Protein AF-A0ABD0RD90-F1 (afdb_monomer)

Organism: Cirrhinus mrigala (NCBI:txid683832)

Radius of gyration: 16.39 Å; Cα contacts (8 Å, |Δi|>4): 173; chains: 1; bounding box: 36×42×42 Å

InterPro domains:
  IPR002018 Carboxylesterase, type B [PF00135] (2-121)
  IPR029058 Alpha/Beta hydrolase fold [G3DSA:3.40.50.1820] (1-126)
  IPR029058 Alpha/Beta hydrolase fold [SSF53474] (2-124)

Secondary structure (DSSP, 8-state):
----EEE-PPPS-GGGGTT-GGGTTS--TTTTHHHHS-TTTTTT----HHHHHHHHHHHHHHHHHHHHS-TT--TT--HHHHHH-PPP-PPP-TTTT-EEEEESTT-EEEE-SSHHHHHHHHHTT---

pLDDT: mean 93.43, std 5.64, range [61.09, 98.38]

Nearest PDB structures (foldseek):
  7p1p-assembly1_B  TM=8.144E-01  e=6.012E-06  Homo sapiens
  5tym-assembly1_A  TM=6.925E-01  e=2.420E-03  Lucilia cuprina
  7b75-assembly1_B  TM=7.689E-01  e=1.539E-02  Homo sapiens
  7n4y-assembly1_B  TM=8.047E-01  e=2.406E-02  Bos indicus x Bos taurus
  4fnm-assembly1_A  TM=7.348E-01  e=2.257E-02  Lucilia cuprina

Sequence (128 aa):
SVWMYVFDHVMSDPRVWSGLTFCYHHACHGAELPFVFDSAAVANLSMTTAERLLSNRM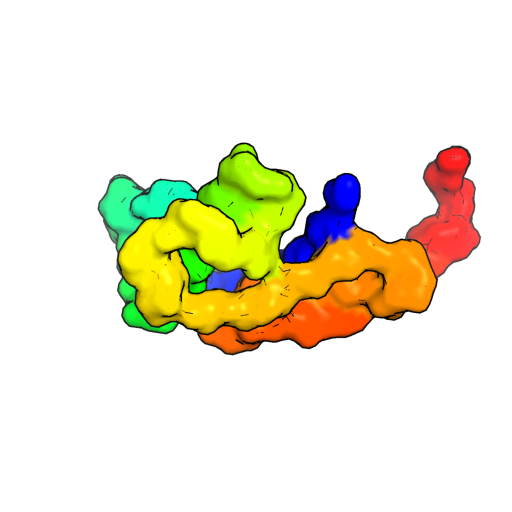LCYWGAFAHTGDPGSHADTSAFCRQQRPPSWPRYTPNGGWLIMNLTLHSHAQAGSRDDICDFWDALGIYP

Solvent-accessible surface area (backbone atoms only — not comparable to full-atom values): 7615 Å² total; per-residue (Å²): 139,53,71,44,70,47,75,68,42,56,64,91,44,52,69,82,50,74,78,49,66,88,40,56,83,37,53,44,94,71,56,57,49,46,36,64,67,63,39,32,68,82,69,77,46,69,71,54,74,58,54,48,50,42,18,53,35,46,42,39,30,53,50,26,25,74,76,70,71,36,47,56,51,72,74,92,58,49,77,72,50,64,70,58,66,65,68,75,54,54,71,46,42,94,88,59,58,50,31,24,31,38,44,35,86,77,49,44,68,42,66,54,76,63,57,72,60,50,52,54,54,58,72,66,60,82,70,135

Foldseek 3Di:
DDFAADEWEQFPFQCVVVPPVVSNNTCDPCNCVCLQPVCCVVVVHDHDPLSVLLSLLNVQLVVCCVVPVGSQDPPPRDPSNVVSPDDGGDGDDPPPQCWYFYRYSPIDIDGDDPVVVVVVVVVVVPDD

Structure (mmCIF, N/CA/C/O backbone):
data_AF-A0ABD0RD90-F1
#
_entry.id   AF-A0ABD0RD90-F1
#
loop_
_atom_site.group_PDB
_atom_site.id
_atom_site.type_symbol
_atom_site.label_atom_id
_atom_site.label_alt_id
_atom_site.label_comp_id
_atom_site.l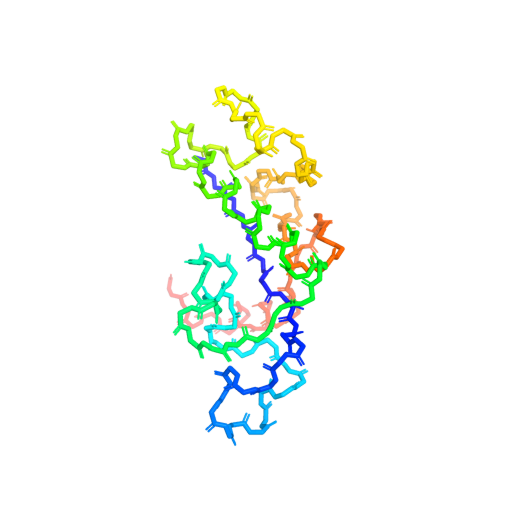abel_asym_id
_atom_site.label_entity_id
_atom_site.label_seq_id
_atom_site.pdbx_PDB_ins_code
_atom_site.Cartn_x
_atom_site.Cartn_y
_atom_site.Cartn_z
_atom_site.occupancy
_atom_site.B_iso_or_equiv
_atom_site.auth_seq_id
_atom_site.auth_comp_id
_atom_site.auth_asym_id
_atom_site.auth_atom_id
_atom_site.pdbx_PDB_model_num
ATOM 1 N N . SER A 1 1 ? 8.668 5.391 -15.176 1.00 89.44 1 SER A N 1
ATOM 2 C CA . SER A 1 1 ? 9.289 4.555 -14.128 1.00 89.44 1 SER A CA 1
ATOM 3 C C . SER A 1 1 ? 8.211 3.712 -13.470 1.00 89.44 1 SER A C 1
ATOM 5 O O . SER A 1 1 ? 7.054 4.091 -13.581 1.00 89.44 1 SER A O 1
ATOM 7 N N . VAL A 1 2 ? 8.563 2.577 -1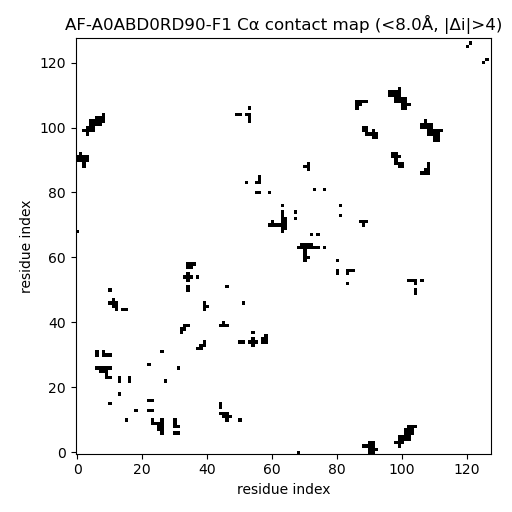2.860 1.00 94.38 2 VAL A N 1
ATOM 8 C CA . VAL A 1 2 ? 7.608 1.640 -12.239 1.00 94.38 2 VAL A CA 1
ATOM 9 C C . VAL A 1 2 ? 8.060 1.352 -10.807 1.00 94.38 2 VAL A C 1
ATOM 11 O O . VAL A 1 2 ? 9.261 1.355 -10.529 1.00 94.38 2 VAL A O 1
ATOM 14 N N . TRP A 1 3 ? 7.099 1.117 -9.918 1.00 95.88 3 TRP A N 1
ATOM 15 C CA . TRP A 1 3 ? 7.294 0.740 -8.520 1.00 95.88 3 TRP A CA 1
ATOM 16 C C . TRP A 1 3 ? 6.268 -0.330 -8.167 1.00 95.88 3 TRP A C 1
ATOM 18 O O . TRP A 1 3 ? 5.135 -0.271 -8.641 1.00 95.88 3 TRP A O 1
ATOM 28 N N . MET A 1 4 ? 6.665 -1.301 -7.350 1.00 95.62 4 MET A N 1
ATOM 29 C CA . MET A 1 4 ? 5.804 -2.411 -6.943 1.00 95.62 4 MET A CA 1
ATOM 30 C C . MET A 1 4 ? 5.625 -2.405 -5.427 1.00 95.62 4 MET A C 1
ATOM 32 O O . MET A 1 4 ? 6.559 -2.057 -4.697 1.00 95.62 4 MET A O 1
ATOM 36 N N . TYR A 1 5 ? 4.445 -2.812 -4.957 1.00 96.56 5 TYR A N 1
ATOM 37 C CA . TYR A 1 5 ? 4.201 -3.121 -3.551 1.00 96.56 5 TYR A CA 1
ATOM 38 C C . TYR A 1 5 ? 3.322 -4.357 -3.389 1.00 96.56 5 TYR A C 1
ATOM 40 O O . TYR A 1 5 ? 2.574 -4.724 -4.293 1.00 96.56 5 TYR A O 1
ATOM 48 N N . VAL A 1 6 ? 3.402 -4.957 -2.206 1.00 96.31 6 VAL A N 1
ATOM 49 C CA . VAL A 1 6 ? 2.417 -5.901 -1.681 1.00 96.31 6 VAL A CA 1
ATOM 50 C C . VAL A 1 6 ? 1.927 -5.361 -0.344 1.00 96.31 6 VAL A C 1
ATOM 52 O O . VAL A 1 6 ? 2.716 -4.844 0.444 1.00 96.31 6 VAL A O 1
ATOM 55 N N . PHE A 1 7 ? 0.621 -5.425 -0.108 1.00 97.81 7 PHE 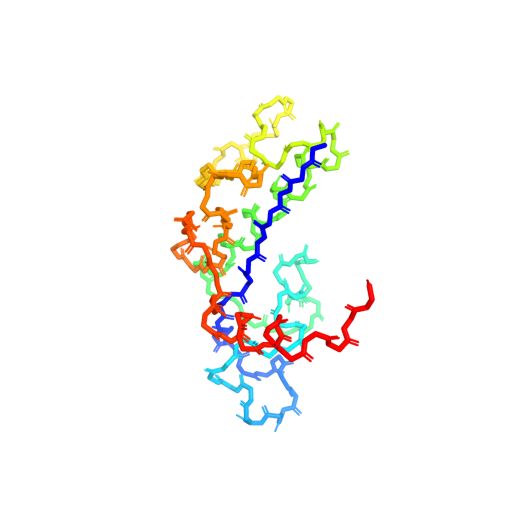A N 1
ATOM 56 C CA . PHE A 1 7 ? 0.048 -5.155 1.204 1.00 97.81 7 PHE A CA 1
ATOM 57 C C . PHE A 1 7 ? -0.190 -6.488 1.906 1.00 97.81 7 PHE A C 1
ATOM 59 O O . PHE A 1 7 ? -0.953 -7.312 1.409 1.00 97.81 7 PHE A O 1
ATOM 66 N N . ASP A 1 8 ? 0.480 -6.695 3.036 1.00 96.56 8 ASP A N 1
ATOM 67 C CA . ASP A 1 8 ? 0.499 -7.978 3.753 1.00 96.56 8 ASP A CA 1
ATOM 68 C C . ASP A 1 8 ? 0.197 -7.795 5.249 1.00 96.56 8 ASP A C 1
ATOM 70 O O . ASP A 1 8 ? 0.654 -8.538 6.114 1.00 96.56 8 ASP A O 1
ATOM 74 N N . HIS A 1 9 ? -0.554 -6.743 5.587 1.00 98.00 9 HIS A N 1
ATOM 75 C CA . HIS A 1 9 ? -0.962 -6.478 6.963 1.00 98.00 9 HIS A CA 1
ATOM 76 C C . HIS A 1 9 ? -2.382 -6.976 7.233 1.00 98.00 9 HIS A C 1
ATOM 78 O O . HIS A 1 9 ? -3.322 -6.651 6.508 1.00 98.00 9 HIS A O 1
ATOM 84 N N . VAL A 1 10 ? -2.556 -7.712 8.330 1.00 98.06 10 VAL A N 1
ATOM 85 C CA . VAL A 1 10 ? -3.875 -8.095 8.844 1.00 98.06 10 VAL A CA 1
ATOM 86 C C . VAL A 1 10 ? -4.331 -7.040 9.843 1.00 98.06 10 VAL A C 1
ATOM 88 O O . VAL A 1 10 ? -3.707 -6.865 10.890 1.00 98.06 10 VAL A O 1
ATOM 91 N N . MET A 1 11 ? -5.423 -6.342 9.528 1.00 96.56 11 MET A N 1
ATOM 92 C CA . MET A 1 11 ? -5.984 -5.324 10.416 1.00 96.56 11 MET A CA 1
ATOM 93 C C . MET A 1 11 ? -6.389 -5.924 11.771 1.00 96.56 11 MET A C 1
ATOM 95 O O . MET A 1 11 ? -6.998 -6.990 11.837 1.00 96.56 11 MET A O 1
ATOM 99 N N . SER A 1 12 ? -6.077 -5.211 12.852 1.00 97.50 12 SER A N 1
ATOM 100 C CA . SER A 1 12 ? -6.341 -5.632 14.230 1.00 97.50 12 SER A CA 1
ATOM 101 C C . SER A 1 12 ? -7.832 -5.695 14.573 1.00 97.50 12 SER A C 1
ATOM 103 O O . SER A 1 12 ? -8.229 -6.473 15.440 1.00 97.50 12 SER A O 1
ATOM 105 N N . ASP A 1 13 ? -8.660 -4.897 13.894 1.00 97.56 13 ASP A N 1
ATOM 106 C CA . ASP A 1 13 ? -10.112 -4.901 14.033 1.00 97.56 13 ASP A CA 1
ATOM 107 C C . ASP A 1 13 ? -10.771 -5.790 12.960 1.00 97.56 13 ASP A C 1
ATOM 109 O O . ASP A 1 13 ? -10.930 -5.360 11.812 1.00 97.56 13 ASP A O 1
ATOM 113 N N . PRO A 1 14 ? -11.219 -7.014 13.302 1.00 96.81 14 PRO A N 1
ATOM 114 C CA . PRO A 1 14 ? -11.790 -7.947 12.331 1.00 96.81 14 PRO A CA 1
ATOM 115 C C . PRO A 1 14 ? -13.148 -7.486 11.787 1.00 96.81 14 PRO A C 1
ATOM 117 O O . PRO A 1 14 ? -13.634 -8.034 10.795 1.00 96.81 14 PRO A O 1
ATOM 120 N N . ARG A 1 15 ? -13.772 -6.464 12.398 1.00 96.56 15 ARG A N 1
ATOM 121 C CA . ARG A 1 15 ? -15.051 -5.908 11.933 1.00 96.56 15 ARG A CA 1
ATOM 122 C C . ARG A 1 15 ? -14.945 -5.300 10.536 1.00 96.56 15 ARG A C 1
ATOM 124 O O . ARG A 1 15 ? -15.969 -5.218 9.861 1.00 96.56 15 ARG A O 1
ATOM 131 N N . VAL A 1 16 ? -13.733 -4.972 10.067 1.00 96.44 16 VAL A N 1
ATOM 132 C CA . VAL A 1 16 ? -13.479 -4.540 8.680 1.00 96.44 16 VAL A CA 1
ATOM 133 C C . VAL A 1 16 ? -14.044 -5.525 7.649 1.00 96.44 16 VAL A C 1
ATOM 135 O O . VAL A 1 16 ? -14.492 -5.122 6.580 1.00 96.44 16 VAL A O 1
ATOM 138 N N . TRP A 1 17 ? -14.113 -6.812 7.998 1.00 96.44 17 TRP A N 1
ATOM 139 C CA . TRP A 1 17 ? -14.564 -7.881 7.112 1.00 96.44 17 TRP A CA 1
ATOM 140 C C . TRP A 1 17 ? -16.046 -8.233 7.239 1.00 96.44 17 TRP A C 1
ATOM 142 O O . TRP A 1 17 ? -16.496 -9.177 6.597 1.00 96.44 17 TRP A O 1
ATOM 152 N N . SER A 1 18 ? -16.819 -7.510 8.059 1.00 94.62 18 SER A N 1
ATOM 153 C CA . SER A 1 18 ? -18.280 -7.679 8.169 1.00 94.62 18 SER A CA 1
ATOM 154 C C . SER A 1 18 ? -18.742 -9.139 8.344 1.00 94.62 18 SER A C 1
ATOM 156 O O . SER A 1 1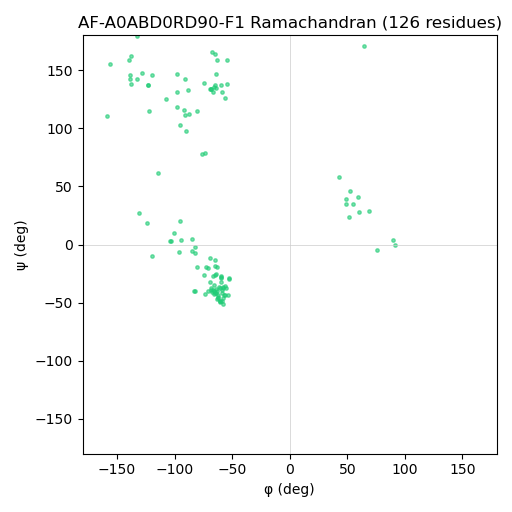8 ? -19.740 -9.560 7.764 1.00 94.62 18 SER A O 1
ATOM 158 N N . GLY A 1 19 ? -18.012 -9.935 9.135 1.00 95.62 19 GLY A N 1
ATOM 159 C CA . GLY A 1 19 ? -18.353 -11.339 9.392 1.00 95.62 19 GLY A CA 1
ATOM 160 C C . GLY A 1 19 ? -17.727 -12.365 8.440 1.00 95.62 19 GLY A C 1
ATOM 161 O O . GLY A 1 19 ? -17.934 -13.560 8.643 1.00 95.62 19 GLY A O 1
ATOM 162 N N . LEU A 1 20 ? -16.936 -11.952 7.441 1.00 97.00 20 LEU A N 1
ATOM 163 C CA . LEU A 1 20 ? -16.151 -12.864 6.598 1.00 97.00 20 LEU A CA 1
ATOM 164 C C . LEU A 1 20 ? -14.952 -13.411 7.388 1.00 97.00 20 LEU A C 1
ATOM 166 O O . LEU A 1 20 ? -13.819 -12.947 7.265 1.00 97.00 20 LEU A O 1
ATOM 170 N N . THR A 1 21 ? -15.219 -14.404 8.235 1.00 97.31 21 THR A N 1
ATOM 171 C CA . THR A 1 21 ? -14.265 -14.945 9.218 1.00 97.31 21 THR A CA 1
ATOM 172 C C . THR A 1 21 ? -12.986 -15.504 8.601 1.00 97.31 21 THR A C 1
ATOM 174 O O . THR A 1 21 ? -11.933 -15.433 9.230 1.00 97.31 21 THR A O 1
ATOM 177 N N . PHE A 1 22 ? -13.033 -15.992 7.357 1.00 96.31 22 PHE A N 1
ATOM 178 C CA . PHE A 1 22 ? -11.841 -16.457 6.642 1.00 96.31 22 PHE A CA 1
ATOM 179 C C . PHE A 1 22 ? -10.828 -15.336 6.356 1.00 96.31 22 PHE A C 1
ATOM 181 O O . PHE A 1 22 ? -9.691 -15.637 6.023 1.00 96.31 22 PHE A O 1
ATOM 188 N N . CYS A 1 23 ? -11.201 -14.060 6.504 1.00 97.81 23 CYS A N 1
ATOM 189 C CA . CYS A 1 23 ? -10.296 -12.920 6.346 1.00 97.81 23 CYS A CA 1
ATOM 190 C C . CYS A 1 23 ? -9.711 -12.402 7.666 1.00 97.81 23 CYS A C 1
ATOM 192 O O . CYS A 1 23 ? -8.839 -11.540 7.651 1.00 97.81 23 CYS A O 1
ATOM 194 N N . TYR A 1 24 ? -10.139 -12.913 8.824 1.00 97.06 24 TYR A N 1
ATOM 195 C CA . TYR A 1 24 ? -9.724 -12.358 10.123 1.00 97.06 24 TYR A CA 1
ATOM 196 C C . TYR A 1 24 ? -8.225 -12.509 10.407 1.00 97.06 24 TYR A C 1
ATOM 198 O O . TYR A 1 24 ? -7.680 -11.803 11.252 1.00 97.06 24 TYR A O 1
ATOM 206 N N . HIS A 1 25 ? -7.559 -13.417 9.696 1.00 97.06 25 HIS A N 1
ATOM 207 C CA . HIS A 1 25 ? -6.129 -13.688 9.823 1.00 97.06 25 HIS A CA 1
ATOM 208 C C . HIS A 1 25 ? -5.385 -13.552 8.488 1.00 97.06 25 HIS A C 1
ATOM 210 O O . HIS A 1 25 ? -4.286 -14.078 8.342 1.00 97.06 25 HIS A O 1
ATOM 216 N N . HIS A 1 26 ? -5.982 -12.864 7.507 1.00 97.00 26 HIS A N 1
ATOM 217 C CA . HIS A 1 26 ? -5.439 -12.747 6.156 1.00 97.00 26 HIS A CA 1
ATOM 218 C C . HIS A 1 26 ? -5.602 -11.329 5.602 1.00 97.00 26 HIS A C 1
ATOM 220 O O . HIS A 1 26 ? -6.610 -10.662 5.836 1.00 97.00 26 HIS A O 1
ATOM 226 N N . ALA A 1 27 ? -4.632 -10.886 4.802 1.00 96.62 27 ALA A N 1
ATOM 227 C CA . ALA A 1 27 ? -4.772 -9.702 3.963 1.00 96.62 27 ALA A CA 1
ATOM 228 C C . ALA A 1 27 ? -5.644 -10.047 2.740 1.00 96.62 27 ALA A C 1
ATOM 230 O O . ALA A 1 27 ? -5.151 -10.340 1.652 1.00 96.62 27 ALA A O 1
ATOM 231 N N . CYS A 1 28 ? -6.960 -10.099 2.944 1.00 97.69 28 CYS A N 1
ATOM 232 C CA . CYS A 1 28 ? -7.918 -10.320 1.863 1.00 97.69 28 CYS A CA 1
ATOM 233 C C . CYS A 1 28 ? -7.961 -9.134 0.884 1.00 97.69 28 CYS A C 1
ATOM 235 O O . CYS A 1 28 ? -7.485 -8.037 1.172 1.00 97.69 28 CYS A O 1
ATOM 237 N N . HIS A 1 29 ? -8.564 -9.341 -0.288 1.00 97.38 29 HIS A N 1
ATOM 238 C CA . HIS A 1 29 ? -8.733 -8.273 -1.271 1.00 97.38 29 HIS A CA 1
ATOM 239 C C . HIS A 1 29 ? -9.490 -7.075 -0.667 1.00 97.38 29 HIS A C 1
ATOM 241 O O . HIS A 1 29 ? -10.579 -7.246 -0.118 1.00 97.38 29 HIS A O 1
ATOM 247 N N . GLY A 1 30 ? -8.901 -5.878 -0.760 1.00 96.06 30 GLY A N 1
ATOM 248 C CA . GLY A 1 30 ? -9.427 -4.645 -0.167 1.00 96.06 30 GLY A CA 1
ATOM 249 C C . GLY A 1 30 ? -8.963 -4.364 1.269 1.00 96.06 30 GLY A C 1
ATOM 250 O O . GLY A 1 30 ? -9.414 -3.383 1.863 1.00 96.06 30 GLY A O 1
ATOM 251 N N . ALA A 1 31 ? -8.073 -5.187 1.841 1.00 97.25 31 ALA A N 1
ATOM 252 C CA . ALA A 1 31 ? -7.559 -5.017 3.206 1.00 97.25 31 ALA A CA 1
ATOM 253 C C . ALA A 1 31 ? -6.832 -3.681 3.417 1.00 97.25 31 ALA A C 1
ATOM 255 O O . ALA A 1 31 ? -6.783 -3.160 4.530 1.00 97.25 31 ALA A O 1
ATOM 256 N N . GLU A 1 32 ? -6.265 -3.124 2.353 1.00 97.81 32 GLU A N 1
ATOM 257 C CA . GLU A 1 32 ? -5.488 -1.895 2.378 1.00 97.81 32 GLU A CA 1
ATOM 258 C C . GLU A 1 32 ? -6.358 -0.632 2.387 1.00 97.81 32 GLU A C 1
ATOM 260 O O . GLU A 1 32 ? -5.878 0.438 2.764 1.00 97.81 32 GLU A O 1
ATOM 265 N N . LEU A 1 33 ? -7.633 -0.725 1.987 1.00 96.75 33 LEU A N 1
ATOM 266 C CA . LEU A 1 33 ? -8.496 0.444 1.776 1.00 96.75 33 LEU A CA 1
ATOM 267 C C . LEU A 1 33 ? -8.619 1.341 3.024 1.00 96.75 33 LEU A C 1
ATOM 269 O O . LEU A 1 33 ? -8.472 2.558 2.877 1.00 96.75 33 LEU A O 1
ATOM 273 N N . PRO A 1 34 ? -8.804 0.812 4.254 1.00 96.81 34 PRO A N 1
ATOM 274 C CA . PRO A 1 34 ? -8.831 1.649 5.454 1.00 96.81 34 PRO A CA 1
ATOM 275 C C . PRO A 1 34 ? -7.540 2.432 5.689 1.00 96.81 34 PRO A C 1
ATOM 277 O O . PRO A 1 34 ? -7.583 3.510 6.277 1.00 96.81 34 PRO A O 1
ATOM 280 N N . PHE A 1 35 ? -6.404 1.905 5.226 1.00 97.69 35 PHE A N 1
ATOM 281 C CA . PHE A 1 35 ? -5.090 2.515 5.391 1.00 97.69 35 PHE A CA 1
ATOM 282 C C . PHE A 1 35 ? -4.811 3.574 4.324 1.00 97.69 35 PHE A C 1
ATOM 284 O O . PHE A 1 35 ? -4.248 4.617 4.647 1.00 97.69 35 PHE A O 1
ATOM 291 N N . VAL A 1 36 ? -5.212 3.326 3.073 1.00 95.88 36 VAL A N 1
ATOM 292 C CA . VAL A 1 36 ? -5.017 4.265 1.954 1.00 95.88 36 VAL A CA 1
ATOM 293 C C . VAL A 1 36 ? -5.917 5.494 2.087 1.00 95.88 36 VAL A C 1
ATOM 295 O O . VAL A 1 36 ? -5.481 6.603 1.794 1.00 95.88 36 VAL A O 1
ATOM 298 N N . PHE A 1 37 ? -7.164 5.311 2.526 1.00 93.44 37 PHE A N 1
ATOM 299 C CA . PHE A 1 37 ? -8.183 6.368 2.519 1.00 93.44 37 PHE A CA 1
ATOM 300 C C . PHE A 1 37 ? -8.466 6.989 3.896 1.00 93.44 37 PHE A C 1
ATOM 302 O O . PHE A 1 37 ? -9.370 7.815 3.996 1.00 93.44 37 PHE A O 1
ATOM 309 N N . ASP A 1 38 ? -7.749 6.577 4.952 1.00 89.81 38 ASP A N 1
ATOM 310 C CA . ASP A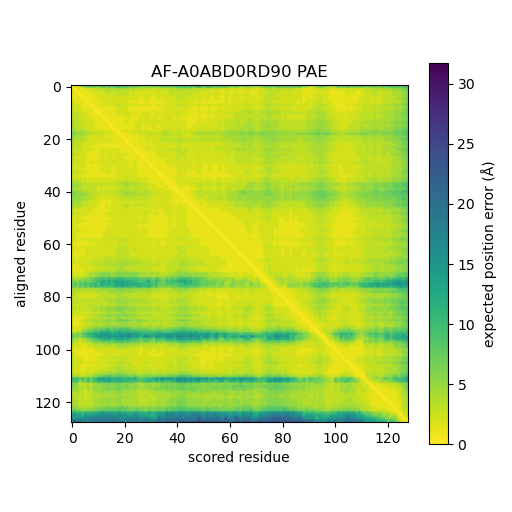 1 38 ? -8.040 6.930 6.360 1.00 89.81 38 ASP A CA 1
ATOM 311 C C . ASP A 1 38 ? -9.525 6.708 6.730 1.00 89.81 38 ASP A C 1
ATOM 313 O O . ASP A 1 38 ? -10.143 7.444 7.501 1.00 89.81 38 ASP A O 1
ATOM 317 N N . SER A 1 39 ? -10.145 5.676 6.147 1.00 93.50 39 SER A N 1
ATOM 318 C CA . SER A 1 39 ? -11.593 5.459 6.249 1.00 93.50 39 SER A CA 1
ATOM 319 C C . SER A 1 39 ? -12.011 4.708 7.515 1.00 93.50 39 SER A C 1
ATOM 321 O O . SER A 1 39 ? -13.206 4.608 7.796 1.00 93.50 39 SER A O 1
ATOM 323 N N . ALA A 1 40 ? -11.057 4.227 8.323 1.00 94.44 40 ALA A N 1
ATOM 324 C CA . ALA A 1 40 ? -11.346 3.489 9.553 1.00 94.44 40 ALA A CA 1
ATOM 325 C C . ALA A 1 40 ? -12.242 4.281 10.519 1.00 94.44 40 ALA A C 1
ATOM 327 O O . ALA A 1 40 ? -13.213 3.735 11.036 1.00 94.44 40 ALA A O 1
ATOM 328 N N . ALA A 1 41 ? -11.978 5.579 10.707 1.00 91.38 41 ALA A N 1
ATOM 329 C CA . ALA A 1 41 ? -12.790 6.422 11.585 1.00 91.38 41 ALA A CA 1
ATOM 330 C C . ALA A 1 41 ? -14.230 6.582 11.068 1.00 91.38 41 ALA A C 1
ATOM 332 O O . ALA A 1 41 ? -15.180 6.477 11.842 1.00 91.38 41 ALA A O 1
ATOM 333 N N . VAL A 1 42 ? -14.397 6.779 9.756 1.00 92.94 42 VAL A N 1
ATOM 334 C CA . VAL A 1 42 ? -15.714 6.908 9.106 1.00 92.94 42 VAL A CA 1
ATOM 335 C C . VAL A 1 42 ? -16.502 5.598 9.195 1.00 92.94 42 VAL A C 1
ATOM 337 O O . VAL A 1 42 ? -17.716 5.615 9.381 1.00 92.94 42 VAL A O 1
ATOM 340 N N . ALA A 1 43 ? -15.810 4.462 9.118 1.00 93.56 43 ALA A N 1
ATOM 341 C CA . ALA A 1 43 ? -16.389 3.129 9.234 1.00 93.56 43 ALA A CA 1
ATOM 342 C C . ALA A 1 43 ? -16.551 2.639 10.690 1.00 93.56 43 ALA A C 1
ATOM 344 O O . ALA A 1 43 ? -16.942 1.493 10.903 1.00 93.56 43 ALA A O 1
ATOM 345 N N . ASN A 1 44 ? -16.263 3.477 11.697 1.00 95.81 44 ASN A N 1
ATOM 346 C CA . ASN A 1 44 ? -16.293 3.109 13.120 1.00 95.81 44 ASN A CA 1
ATOM 347 C C . ASN A 1 44 ? -15.408 1.883 13.469 1.00 95.81 44 ASN A C 1
ATOM 349 O O . ASN A 1 44 ? -15.733 1.064 14.339 1.00 95.81 44 ASN A O 1
ATOM 353 N N . LEU A 1 45 ? -14.276 1.764 12.774 1.00 96.50 45 LEU A N 1
ATOM 354 C CA . LEU A 1 45 ? -13.245 0.751 12.983 1.00 96.50 45 LEU A CA 1
ATOM 355 C C . LEU A 1 45 ? -12.105 1.321 13.831 1.00 96.50 45 LEU A C 1
ATOM 357 O O . LEU A 1 45 ? -11.753 2.499 13.730 1.00 96.50 45 LEU A O 1
ATOM 361 N N . SER A 1 46 ? -11.496 0.475 14.657 1.00 96.56 46 SER A N 1
ATOM 362 C CA . SER A 1 46 ? -10.323 0.854 15.443 1.00 96.56 46 SER A CA 1
ATOM 363 C C . SER A 1 46 ? -9.027 0.551 14.697 1.00 96.56 46 SER A C 1
ATOM 365 O O . SER A 1 46 ? -8.898 -0.490 14.063 1.00 96.56 46 SER A O 1
ATOM 367 N N . MET A 1 47 ? -8.041 1.437 14.840 1.00 97.31 47 MET A N 1
ATOM 368 C CA . MET A 1 47 ? -6.657 1.197 14.433 1.00 97.31 47 MET A CA 1
ATOM 369 C C . MET A 1 47 ? -5.738 1.377 15.634 1.00 97.31 47 MET A C 1
ATOM 371 O O . MET A 1 47 ? -5.867 2.344 16.389 1.00 97.31 47 MET A O 1
ATOM 375 N N . THR A 1 48 ? -4.775 0.475 15.776 1.00 98.19 48 THR A N 1
ATOM 376 C CA . THR A 1 48 ? -3.653 0.643 16.703 1.00 98.19 48 THR A CA 1
ATOM 377 C C . THR A 1 48 ? -2.773 1.824 16.280 1.00 98.19 48 THR A C 1
ATOM 379 O O . THR A 1 48 ? -2.798 2.280 15.133 1.00 98.19 48 THR A O 1
ATOM 382 N N . THR A 1 49 ? -1.922 2.308 17.187 1.00 97.69 49 THR A N 1
ATOM 383 C CA . THR A 1 49 ? -0.940 3.358 16.863 1.00 97.69 49 THR A CA 1
ATOM 384 C C . THR A 1 49 ? -0.006 2.940 15.722 1.00 97.69 49 THR A C 1
ATOM 386 O O . THR A 1 49 ? 0.327 3.761 14.870 1.00 97.69 49 THR A O 1
ATOM 389 N N . ALA A 1 50 ? 0.392 1.664 15.672 1.00 98.12 50 ALA A N 1
ATOM 390 C CA . ALA A 1 50 ? 1.246 1.133 14.611 1.00 98.12 50 ALA A CA 1
ATOM 391 C C . ALA A 1 50 ? 0.522 1.093 13.253 1.00 98.12 50 ALA A C 1
ATOM 393 O O . ALA A 1 50 ? 1.107 1.453 12.235 1.00 98.12 50 ALA A O 1
ATOM 394 N N . GLU A 1 51 ? -0.761 0.733 13.236 1.00 98.38 51 GLU A N 1
ATOM 395 C CA . GLU A 1 51 ? -1.586 0.758 12.022 1.00 98.38 51 GLU A CA 1
ATOM 396 C C . GLU A 1 51 ? -1.824 2.173 11.513 1.00 98.38 51 GLU A C 1
ATOM 398 O O . GLU A 1 51 ? -1.739 2.420 10.312 1.00 98.38 51 GLU A O 1
ATOM 403 N N . ARG A 1 52 ? -2.039 3.127 12.423 1.00 97.50 52 ARG A N 1
ATOM 404 C CA . ARG A 1 52 ? -2.139 4.541 12.060 1.00 97.50 52 ARG A CA 1
ATOM 405 C C . ARG A 1 52 ? -0.826 5.063 11.478 1.00 97.50 52 ARG A C 1
ATOM 407 O O . ARG A 1 52 ? -0.850 5.809 10.507 1.00 97.50 52 ARG A O 1
ATOM 414 N N . LEU A 1 53 ? 0.322 4.638 12.012 1.00 97.69 53 LEU A N 1
ATOM 415 C CA . LEU A 1 53 ? 1.625 4.957 11.420 1.00 97.69 53 LEU A CA 1
ATOM 416 C C . LEU A 1 53 ? 1.782 4.341 10.019 1.00 97.69 53 LEU A C 1
ATOM 418 O O . LEU A 1 53 ? 2.286 5.016 9.123 1.00 97.69 53 LEU A O 1
ATOM 422 N N . LEU A 1 54 ? 1.343 3.095 9.810 1.00 98.06 54 LEU A N 1
ATOM 423 C CA . LEU A 1 54 ? 1.331 2.466 8.485 1.00 98.06 54 LEU A CA 1
ATOM 424 C C . LEU A 1 54 ? 0.451 3.256 7.501 1.00 98.06 54 LEU A C 1
ATOM 426 O O . LEU A 1 54 ? 0.931 3.628 6.433 1.00 98.06 54 LEU A O 1
ATOM 430 N N . SER A 1 55 ? -0.782 3.593 7.886 1.00 97.81 55 SER A N 1
ATOM 431 C CA . SER A 1 55 ? -1.698 4.412 7.079 1.00 97.81 55 SER A CA 1
ATOM 432 C C . SER A 1 55 ? -1.100 5.783 6.735 1.00 97.81 55 SER A C 1
ATOM 434 O O . SER A 1 55 ? -1.057 6.161 5.566 1.00 97.81 55 SER A O 1
ATOM 436 N N . ASN A 1 56 ? -0.510 6.482 7.710 1.00 97.12 56 ASN A N 1
ATOM 437 C CA . ASN A 1 56 ? 0.183 7.752 7.475 1.00 97.12 56 ASN A CA 1
ATOM 438 C C . ASN A 1 56 ? 1.336 7.616 6.467 1.00 97.12 56 ASN A C 1
ATOM 440 O O . ASN A 1 56 ? 1.524 8.482 5.613 1.00 97.12 56 ASN A O 1
ATOM 444 N N . ARG A 1 57 ? 2.130 6.541 6.557 1.00 97.00 57 ARG A N 1
ATOM 445 C CA . ARG A 1 57 ? 3.227 6.275 5.612 1.00 97.00 57 ARG A CA 1
ATOM 446 C C . ARG A 1 57 ? 2.703 5.992 4.210 1.00 97.00 57 ARG A C 1
ATOM 448 O O . ARG A 1 57 ? 3.256 6.533 3.257 1.00 97.00 57 ARG A O 1
ATOM 455 N N . MET A 1 58 ? 1.632 5.209 4.088 1.00 97.50 58 MET A N 1
ATOM 456 C CA . MET A 1 58 ? 0.968 4.957 2.807 1.00 97.50 58 MET A CA 1
ATOM 457 C C . MET A 1 58 ? 0.454 6.263 2.193 1.00 97.50 58 MET A C 1
ATOM 459 O O . MET A 1 58 ? 0.809 6.579 1.064 1.00 97.50 58 MET A O 1
ATOM 463 N N . LEU A 1 59 ? -0.250 7.105 2.950 1.00 95.56 59 LEU A N 1
ATOM 464 C CA . LEU A 1 59 ? -0.672 8.428 2.471 1.00 95.56 59 LEU A CA 1
ATOM 465 C C . LEU A 1 59 ? 0.503 9.259 1.930 1.00 95.56 59 LEU A C 1
ATOM 467 O O . LEU A 1 59 ? 0.403 9.863 0.862 1.00 95.56 59 LEU A O 1
ATOM 471 N N . CYS A 1 60 ? 1.641 9.254 2.627 1.00 95.69 60 CYS A N 1
ATOM 472 C CA . CYS A 1 60 ? 2.832 9.978 2.190 1.00 95.69 60 CYS A CA 1
ATOM 473 C C . CYS A 1 60 ? 3.464 9.402 0.919 1.00 95.69 60 CYS A C 1
ATOM 475 O O . CYS A 1 60 ? 3.849 10.176 0.045 1.00 95.69 60 CYS A O 1
ATOM 477 N N . TYR A 1 61 ? 3.537 8.076 0.780 1.00 96.69 61 TYR A N 1
ATOM 478 C CA . TYR A 1 61 ? 4.029 7.440 -0.442 1.00 96.69 61 TYR A CA 1
ATOM 479 C C . TYR A 1 61 ? 3.140 7.746 -1.653 1.00 96.69 61 TYR A C 1
ATOM 481 O O . TYR A 1 61 ? 3.647 8.130 -2.707 1.00 96.69 61 TYR A O 1
ATOM 489 N N . TRP A 1 62 ? 1.818 7.624 -1.506 1.00 96.06 62 TRP A N 1
ATOM 490 C CA . TRP A 1 62 ? 0.873 7.913 -2.588 1.00 96.06 62 TRP A CA 1
ATOM 491 C C . TRP A 1 62 ? 0.893 9.398 -2.962 1.00 96.06 62 TRP A C 1
ATOM 493 O O . TRP A 1 62 ? 0.879 9.727 -4.146 1.00 96.06 62 TRP A O 1
ATOM 503 N N . GLY A 1 63 ? 0.994 10.295 -1.976 1.00 94.25 63 GLY A N 1
ATOM 504 C CA . GLY A 1 63 ? 1.149 11.730 -2.216 1.00 94.25 63 GLY A CA 1
ATOM 505 C C . GLY A 1 63 ? 2.444 12.072 -2.960 1.00 94.25 63 GLY A C 1
ATOM 506 O O . GLY A 1 63 ? 2.412 12.821 -3.937 1.00 94.25 63 GLY A O 1
ATOM 507 N N . ALA A 1 64 ? 3.575 11.489 -2.549 1.00 95.50 64 ALA A N 1
ATOM 508 C CA . ALA A 1 64 ? 4.863 11.677 -3.218 1.00 95.50 64 ALA A CA 1
ATOM 509 C C . ALA A 1 64 ? 4.834 11.169 -4.667 1.00 95.50 64 ALA A C 1
ATOM 511 O O . ALA A 1 64 ? 5.280 11.873 -5.580 1.00 95.50 64 ALA A O 1
ATOM 512 N N . PHE A 1 65 ? 4.236 9.995 -4.893 1.00 96.06 65 PHE A N 1
ATOM 513 C CA . PHE A 1 65 ? 4.048 9.441 -6.229 1.00 96.06 65 PHE A CA 1
ATOM 514 C C . PHE A 1 65 ? 3.151 10.326 -7.101 1.00 96.06 65 PHE A C 1
ATOM 516 O O . PHE A 1 65 ? 3.516 10.631 -8.231 1.00 96.06 65 PHE A O 1
ATOM 523 N N . ALA A 1 66 ? 2.018 10.800 -6.581 1.00 94.88 66 ALA A N 1
ATOM 524 C CA . ALA A 1 66 ? 1.120 11.679 -7.328 1.00 94.88 66 ALA A CA 1
ATOM 525 C C . ALA A 1 66 ? 1.788 13.008 -7.726 1.00 94.88 66 ALA A C 1
ATOM 527 O O . ALA A 1 66 ? 1.533 13.518 -8.814 1.00 94.88 66 ALA A O 1
ATOM 528 N N . HIS A 1 67 ? 2.649 13.561 -6.866 1.00 94.62 67 HIS A N 1
ATOM 529 C CA . HIS A 1 67 ? 3.300 14.850 -7.109 1.00 94.62 67 HIS A CA 1
ATOM 530 C C . HIS A 1 67 ? 4.533 14.752 -8.016 1.00 94.62 67 HIS A C 1
ATOM 532 O O . HIS A 1 67 ? 4.769 15.622 -8.850 1.00 94.62 67 HIS A O 1
ATOM 538 N N . THR A 1 68 ? 5.347 13.710 -7.840 1.00 94.75 68 THR A N 1
ATOM 539 C CA . THR A 1 68 ? 6.689 13.630 -8.451 1.00 94.75 68 THR A CA 1
ATOM 540 C C . THR A 1 68 ? 6.870 12.439 -9.382 1.00 94.75 68 THR A C 1
ATOM 542 O O . THR A 1 68 ? 7.880 12.329 -10.075 1.00 94.75 68 THR A O 1
ATOM 545 N N . GLY A 1 69 ? 5.910 11.521 -9.378 1.00 95.12 69 GLY A N 1
ATOM 546 C CA . GLY A 1 69 ? 6.046 10.218 -9.994 1.00 95.12 69 GLY A CA 1
ATOM 547 C C . GLY A 1 69 ? 6.909 9.246 -9.197 1.00 95.12 69 GLY A C 1
ATOM 548 O O . GLY A 1 69 ? 6.963 8.114 -9.627 1.00 95.12 69 GLY A O 1
ATOM 549 N N . ASP A 1 70 ? 7.555 9.611 -8.080 1.00 95.56 70 ASP A N 1
ATOM 550 C CA . ASP A 1 70 ? 8.409 8.722 -7.271 1.00 95.56 70 ASP A CA 1
ATOM 551 C C . ASP A 1 70 ? 7.901 8.642 -5.813 1.00 95.56 70 ASP A C 1
ATOM 553 O O . ASP A 1 70 ? 7.939 9.650 -5.102 1.00 95.56 70 ASP A O 1
ATOM 557 N N . PRO A 1 71 ? 7.434 7.470 -5.327 1.00 95.88 71 PRO A N 1
ATOM 558 C CA . PRO A 1 71 ? 6.941 7.330 -3.959 1.00 95.88 71 PRO A CA 1
ATOM 559 C C . PRO A 1 71 ? 8.045 7.542 -2.914 1.00 95.88 71 PRO A C 1
ATOM 561 O O . PRO A 1 71 ? 7.752 7.944 -1.793 1.00 95.88 71 PRO A O 1
ATOM 564 N N . GLY A 1 72 ? 9.314 7.296 -3.255 1.00 91.75 72 GLY A N 1
ATOM 565 C CA . GLY A 1 72 ? 10.455 7.518 -2.368 1.00 91.75 72 GLY A CA 1
ATOM 566 C C . GLY A 1 72 ? 10.950 8.966 -2.344 1.00 91.75 72 GLY A C 1
ATOM 567 O O . GLY A 1 72 ? 11.898 9.265 -1.618 1.00 91.75 72 GLY A O 1
ATOM 568 N N . SER A 1 73 ? 10.345 9.860 -3.132 1.00 91.44 73 SER A N 1
ATOM 569 C CA . SER A 1 73 ? 10.788 11.246 -3.232 1.00 91.44 73 SER A CA 1
ATOM 570 C C . SER A 1 73 ? 10.621 11.998 -1.914 1.00 91.44 73 SER A C 1
ATOM 572 O O . SER A 1 73 ? 9.591 11.928 -1.244 1.00 91.44 73 SER A O 1
ATOM 574 N N . HIS A 1 74 ? 11.643 12.781 -1.575 1.00 85.94 74 HIS A N 1
ATOM 575 C CA . HIS A 1 74 ? 11.611 13.737 -0.469 1.00 85.94 74 HIS A CA 1
ATOM 576 C C . HIS A 1 74 ? 11.434 15.189 -0.941 1.00 85.94 74 HIS A C 1
ATOM 578 O O . HIS A 1 74 ? 11.451 16.112 -0.122 1.00 85.94 74 HIS A O 1
ATOM 584 N N . ALA A 1 75 ? 11.273 15.406 -2.252 1.00 85.44 75 ALA A N 1
ATOM 585 C CA . ALA A 1 75 ? 11.000 16.726 -2.804 1.00 85.44 75 ALA A CA 1
ATOM 586 C C . ALA A 1 75 ? 9.619 17.206 -2.337 1.00 85.44 75 ALA A C 1
ATOM 588 O O . ALA A 1 75 ? 8.669 16.424 -2.306 1.00 85.44 75 ALA A O 1
ATOM 589 N N . ASP A 1 76 ? 9.529 18.469 -1.916 1.00 84.19 76 ASP A N 1
ATOM 590 C CA . ASP A 1 76 ? 8.283 19.134 -1.502 1.00 84.19 76 ASP A CA 1
ATOM 591 C C . ASP A 1 76 ? 7.450 18.372 -0.452 1.00 84.19 76 ASP A C 1
ATOM 593 O O . ASP A 1 76 ? 6.247 18.577 -0.291 1.00 84.19 76 ASP A O 1
ATOM 597 N N . THR A 1 77 ? 8.097 17.493 0.320 1.00 87.88 77 THR A N 1
ATOM 598 C CA . THR A 1 77 ? 7.418 16.676 1.326 1.00 87.88 77 THR A CA 1
ATOM 599 C C . THR A 1 77 ? 6.937 17.552 2.480 1.00 87.88 77 THR A C 1
ATOM 601 O O . THR A 1 77 ? 7.698 18.353 3.024 1.00 87.88 77 THR A O 1
ATOM 604 N N . SER A 1 78 ? 5.689 17.377 2.914 1.00 93.12 78 SER A N 1
ATOM 605 C CA . SER A 1 78 ? 5.130 18.118 4.050 1.00 93.12 78 SER A CA 1
ATOM 606 C C . SER A 1 78 ? 5.865 17.816 5.367 1.00 93.12 78 SER A C 1
ATOM 608 O O . SER A 1 78 ? 6.497 16.768 5.535 1.00 93.12 78 SER A O 1
ATOM 610 N N . ALA A 1 79 ? 5.760 18.716 6.354 1.00 95.19 79 ALA A N 1
ATOM 611 C CA . ALA A 1 79 ? 6.322 18.475 7.688 1.00 95.19 79 ALA A CA 1
ATOM 612 C C . ALA A 1 79 ? 5.758 17.197 8.333 1.00 95.19 79 ALA A C 1
ATOM 614 O O . ALA A 1 79 ? 6.506 16.452 8.964 1.00 95.19 79 ALA A O 1
ATOM 615 N N . PHE A 1 80 ? 4.472 16.920 8.101 1.00 95.38 80 PHE A N 1
ATOM 616 C CA . PHE A 1 80 ? 3.811 15.687 8.515 1.00 95.38 80 PHE A CA 1
ATOM 617 C C . PHE A 1 80 ? 4.496 14.451 7.921 1.00 95.38 80 PHE A C 1
ATOM 619 O O . PHE A 1 80 ? 4.879 13.549 8.665 1.00 95.38 80 PHE A O 1
ATOM 626 N N . CYS A 1 81 ? 4.726 14.425 6.606 1.00 95.25 81 CYS A N 1
ATOM 627 C CA . CYS A 1 81 ? 5.314 13.262 5.946 1.00 95.25 81 CYS A CA 1
ATOM 628 C C . CYS A 1 81 ? 6.787 13.037 6.301 1.00 95.25 81 CYS A C 1
ATOM 630 O O . CYS A 1 81 ? 7.212 11.892 6.463 1.00 95.25 81 CYS A O 1
ATOM 632 N N . ARG A 1 82 ? 7.554 14.108 6.548 1.00 94.06 82 ARG A N 1
ATOM 633 C CA . ARG A 1 82 ? 8.936 13.992 7.048 1.00 94.06 82 ARG A CA 1
ATOM 634 C C . ARG A 1 82 ? 9.025 13.275 8.401 1.00 94.06 82 ARG A C 1
ATOM 636 O O . ARG A 1 82 ? 10.004 12.578 8.659 1.00 94.06 82 ARG A O 1
ATOM 643 N N . GLN A 1 83 ? 8.019 13.422 9.263 1.00 95.88 83 GLN A N 1
ATOM 644 C CA . GLN A 1 83 ? 8.001 12.781 10.583 1.00 95.88 83 GLN A CA 1
ATOM 645 C C . GLN A 1 83 ? 7.711 11.278 10.517 1.00 95.88 83 GLN A C 1
ATOM 647 O O . GLN A 1 83 ? 8.167 10.543 11.391 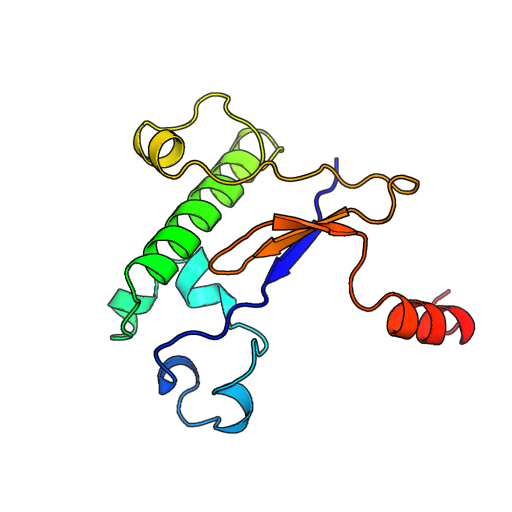1.00 95.88 83 GLN A O 1
ATOM 652 N N . GLN A 1 84 ? 7.015 10.805 9.477 1.00 94.81 84 GLN A N 1
ATOM 653 C CA . GLN A 1 84 ? 6.630 9.392 9.370 1.00 94.81 84 GLN A CA 1
ATOM 654 C C . GLN A 1 84 ? 7.825 8.470 9.092 1.00 94.81 84 GLN A C 1
ATOM 656 O O . GLN A 1 84 ? 7.742 7.265 9.350 1.00 94.81 84 GLN A O 1
ATOM 661 N N . ARG A 1 85 ? 8.934 9.033 8.580 1.00 92.69 85 ARG A N 1
ATOM 662 C CA . ARG A 1 85 ? 10.185 8.327 8.245 1.00 92.69 85 ARG A CA 1
ATOM 663 C C . ARG A 1 85 ? 9.910 6.986 7.545 1.00 92.69 85 ARG A C 1
ATOM 665 O O . ARG A 1 85 ? 10.242 5.935 8.101 1.00 92.69 85 ARG A O 1
ATOM 672 N N . PRO A 1 86 ? 9.205 7.003 6.399 1.00 93.62 86 PRO A N 1
ATOM 673 C CA . PRO A 1 86 ? 8.934 5.779 5.665 1.00 93.62 86 PRO A CA 1
ATOM 674 C C . PRO A 1 86 ? 10.252 5.157 5.153 1.00 93.62 86 PRO A C 1
ATOM 676 O O . PRO A 1 86 ? 11.182 5.901 4.831 1.00 93.62 86 PRO A O 1
ATOM 679 N N . PRO A 1 87 ? 10.358 3.818 5.072 1.00 94.06 87 PRO A N 1
ATOM 680 C CA . PRO A 1 87 ? 11.471 3.147 4.399 1.00 94.06 87 PRO A CA 1
ATOM 681 C C . PRO A 1 87 ? 11.654 3.619 2.946 1.00 94.06 87 PRO A C 1
ATOM 683 O O . PRO A 1 87 ? 10.724 4.125 2.318 1.00 94.06 87 PRO A O 1
ATOM 686 N N . SER A 1 88 ? 12.841 3.426 2.372 1.00 92.12 88 SER A N 1
ATOM 687 C CA . SER A 1 88 ? 13.049 3.727 0.950 1.00 92.12 88 SER A CA 1
ATOM 688 C C . SER A 1 88 ? 12.231 2.772 0.077 1.00 92.12 88 SER A C 1
ATOM 690 O O . SER A 1 88 ? 12.272 1.559 0.288 1.00 92.12 88 SER A O 1
ATOM 692 N N . TRP A 1 89 ? 11.495 3.314 -0.896 1.00 95.06 89 TRP A N 1
ATOM 693 C CA . TRP A 1 89 ? 10.738 2.520 -1.859 1.00 95.06 89 TRP A CA 1
ATOM 694 C C . TRP A 1 89 ? 11.610 2.230 -3.086 1.00 95.06 89 TRP A C 1
ATOM 696 O O . TRP A 1 89 ? 11.922 3.153 -3.843 1.00 95.06 89 TRP A O 1
ATOM 706 N N . PRO A 1 90 ? 12.019 0.969 -3.315 1.00 92.56 90 PRO A N 1
ATOM 707 C CA . PRO A 1 90 ? 12.896 0.642 -4.427 1.00 92.56 90 PRO A CA 1
ATOM 708 C C . PRO A 1 90 ? 12.167 0.828 -5.760 1.00 92.56 90 PRO A C 1
ATOM 710 O O . PRO A 1 90 ? 11.035 0.376 -5.948 1.00 92.56 90 PRO A O 1
ATOM 713 N N . ARG A 1 91 ? 12.830 1.479 -6.715 1.00 93.50 91 ARG A N 1
ATOM 714 C CA . ARG A 1 91 ? 12.346 1.547 -8.094 1.00 93.50 91 ARG A CA 1
ATOM 715 C C . ARG A 1 91 ? 12.439 0.163 -8.734 1.00 93.50 91 ARG A C 1
ATOM 717 O O . ARG A 1 91 ? 13.489 -0.476 -8.672 1.00 93.50 91 ARG A O 1
ATOM 724 N N . TYR A 1 92 ? 11.375 -0.258 -9.410 1.00 91.94 92 TYR A N 1
ATOM 725 C CA . TYR A 1 92 ? 11.382 -1.504 -10.166 1.00 91.94 92 TYR A CA 1
ATOM 726 C C . TYR A 1 92 ? 12.391 -1.432 -11.316 1.00 91.94 92 TYR A C 1
ATOM 728 O O . TYR A 1 92 ? 12.440 -0.451 -12.071 1.00 91.94 92 TYR A O 1
ATOM 736 N N . THR A 1 93 ? 13.169 -2.502 -11.471 1.00 89.06 93 THR A N 1
ATOM 737 C CA . THR A 1 93 ? 14.022 -2.728 -12.637 1.00 89.06 93 THR A CA 1
ATOM 738 C C . THR A 1 93 ? 13.922 -4.199 -13.062 1.00 89.06 93 THR A C 1
ATOM 740 O O . THR A 1 93 ? 13.955 -5.064 -12.185 1.00 89.06 93 THR A O 1
ATOM 743 N N . PRO A 1 94 ? 13.835 -4.506 -14.373 1.00 81.62 94 PRO A N 1
ATOM 744 C CA . PRO A 1 94 ? 13.667 -5.885 -14.851 1.00 81.62 94 PRO A CA 1
ATOM 745 C C . PRO A 1 94 ? 14.755 -6.854 -14.369 1.00 81.62 94 PRO A C 1
ATOM 747 O O . PRO A 1 94 ? 14.471 -7.998 -14.045 1.00 81.62 94 PRO A O 1
ATOM 750 N N . ASN A 1 95 ? 15.997 -6.373 -14.252 1.00 82.25 95 ASN A N 1
ATOM 751 C CA . ASN A 1 95 ? 17.151 -7.179 -13.833 1.00 82.25 95 ASN A CA 1
ATOM 752 C C . ASN A 1 95 ? 17.528 -6.968 -12.355 1.00 82.25 95 ASN A C 1
ATOM 754 O O . ASN A 1 95 ? 18.599 -7.388 -11.926 1.00 82.25 95 ASN A O 1
ATOM 758 N N . GLY A 1 96 ? 16.690 -6.275 -11.578 1.00 78.25 96 GLY A N 1
ATOM 759 C CA . GLY A 1 96 ? 16.981 -5.907 -10.189 1.00 78.25 96 GLY A CA 1
ATOM 760 C C . GLY A 1 96 ? 16.425 -6.866 -9.146 1.00 78.25 96 GLY A C 1
ATOM 761 O O . GLY A 1 96 ? 16.231 -6.443 -8.013 1.00 78.25 96 GLY A O 1
ATOM 762 N N . GLY A 1 97 ? 16.101 -8.109 -9.516 1.00 81.31 97 GLY A N 1
ATOM 763 C CA . GLY A 1 97 ? 15.531 -9.092 -8.589 1.00 81.31 97 GLY A CA 1
ATOM 764 C C . GLY A 1 97 ? 14.103 -8.770 -8.138 1.00 81.31 97 GLY A C 1
ATOM 765 O O . GLY A 1 97 ? 13.735 -9.113 -7.020 1.00 81.31 97 GLY A O 1
ATOM 766 N N . TRP A 1 98 ? 13.318 -8.082 -8.979 1.00 85.75 98 TRP A N 1
ATOM 767 C CA . TRP A 1 98 ? 11.893 -7.813 -8.731 1.00 85.75 98 TRP A CA 1
ATOM 768 C C . TRP A 1 98 ? 11.619 -7.173 -7.363 1.00 85.75 98 TRP A C 1
ATOM 770 O O . TRP A 1 98 ? 10.735 -7.601 -6.624 1.00 85.75 98 TRP A O 1
ATOM 780 N N . LEU A 1 99 ? 12.407 -6.152 -7.004 1.00 91.56 99 LEU A N 1
ATOM 781 C CA . LEU A 1 99 ? 12.244 -5.473 -5.721 1.00 91.56 99 LEU A CA 1
ATOM 782 C C . LEU A 1 99 ? 10.840 -4.878 -5.567 1.00 91.56 99 LEU A C 1
ATOM 784 O O . LEU A 1 99 ? 10.351 -4.138 -6.424 1.00 91.56 99 LEU A O 1
ATOM 788 N N . ILE A 1 100 ? 10.241 -5.169 -4.420 1.00 93.81 100 ILE A N 1
ATOM 789 C CA . ILE A 1 100 ? 8.882 -4.805 -4.044 1.00 93.81 100 ILE A CA 1
ATOM 790 C C . ILE A 1 100 ? 8.886 -4.212 -2.633 1.00 93.81 100 ILE A C 1
ATOM 792 O O . ILE A 1 100 ? 9.641 -4.643 -1.760 1.00 93.81 100 ILE A O 1
ATOM 796 N N . MET A 1 101 ? 8.054 -3.197 -2.401 1.00 96.75 101 MET A N 1
ATOM 797 C CA . MET A 1 101 ? 7.780 -2.700 -1.053 1.00 96.75 101 MET A CA 1
ATOM 798 C C . MET A 1 101 ? 6.742 -3.600 -0.376 1.00 96.75 101 MET A C 1
ATOM 800 O O . MET A 1 101 ? 5.594 -3.649 -0.813 1.00 96.75 101 MET A O 1
ATOM 804 N N . ASN A 1 102 ? 7.117 -4.294 0.695 1.00 97.25 102 ASN A N 1
ATOM 805 C CA . ASN A 1 102 ? 6.170 -5.026 1.528 1.00 97.25 102 ASN A CA 1
ATOM 806 C C . ASN A 1 102 ? 5.603 -4.091 2.607 1.00 97.25 102 ASN A C 1
ATOM 808 O O . ASN A 1 102 ? 6.328 -3.632 3.493 1.00 97.25 102 ASN A O 1
ATOM 812 N N . LEU A 1 103 ? 4.311 -3.780 2.511 1.00 97.81 103 LEU A N 1
ATOM 813 C CA . LEU A 1 103 ? 3.593 -2.901 3.426 1.00 97.81 103 LEU A CA 1
ATOM 814 C C . LEU A 1 103 ? 2.997 -3.713 4.580 1.00 97.81 103 LEU A C 1
ATOM 816 O O . LEU A 1 103 ? 1.911 -4.283 4.486 1.00 97.81 103 LEU A O 1
ATOM 820 N N . THR A 1 104 ? 3.727 -3.699 5.693 1.00 97.19 104 THR A N 1
ATOM 821 C CA . THR A 1 104 ? 3.317 -4.217 7.007 1.00 97.19 104 THR A CA 1
ATOM 822 C C . THR A 1 104 ? 3.627 -3.188 8.096 1.00 97.19 104 THR A C 1
ATOM 824 O O . THR A 1 104 ? 4.220 -2.140 7.814 1.00 97.19 104 THR A O 1
ATOM 827 N N . LEU A 1 105 ? 3.310 -3.475 9.366 1.00 97.56 105 LEU A N 1
ATOM 828 C CA . LEU A 1 105 ? 3.740 -2.625 10.494 1.00 97.56 105 LEU A CA 1
ATOM 829 C C . LEU A 1 105 ? 5.261 -2.370 10.506 1.00 97.56 105 LEU A C 1
ATOM 831 O O . LEU A 1 105 ? 5.714 -1.305 10.931 1.00 97.56 105 LEU A O 1
ATOM 835 N N . HIS A 1 106 ? 6.039 -3.317 9.975 1.00 96.31 106 HIS A N 1
ATOM 836 C CA . HIS A 1 106 ? 7.477 -3.209 9.747 1.00 96.31 106 HIS A CA 1
ATOM 837 C C . HIS A 1 106 ? 7.767 -3.233 8.244 1.00 96.31 106 HIS A C 1
ATOM 839 O O . HIS A 1 106 ? 8.419 -4.146 7.735 1.00 96.31 106 HIS A O 1
ATOM 845 N N . SER A 1 107 ? 7.238 -2.235 7.531 1.00 97.38 107 SER A N 1
ATOM 846 C CA . SER A 1 107 ? 7.392 -2.149 6.078 1.00 97.38 107 SER A CA 1
ATOM 847 C C . SER A 1 107 ? 8.866 -2.200 5.669 1.00 97.38 107 SER A C 1
ATOM 849 O O . SER A 1 107 ? 9.715 -1.572 6.308 1.00 97.38 107 SER A O 1
ATOM 851 N N . HIS A 1 108 ? 9.168 -2.942 4.610 1.00 95.75 108 HIS A N 1
ATOM 852 C CA . HIS A 1 108 ? 10.530 -3.127 4.118 1.00 95.75 108 HIS A CA 1
ATOM 853 C C . HIS A 1 108 ? 10.533 -3.490 2.634 1.00 95.75 108 HIS A C 1
ATOM 855 O O . HIS A 1 108 ? 9.569 -4.037 2.103 1.00 95.75 108 HIS A O 1
ATOM 861 N N . ALA A 1 109 ? 11.642 -3.190 1.963 1.00 94.50 109 ALA A N 1
ATOM 862 C CA . ALA A 1 109 ? 11.895 -3.707 0.630 1.00 94.50 109 ALA A CA 1
ATOM 863 C C . ALA A 1 109 ? 12.282 -5.188 0.712 1.00 94.50 109 ALA A C 1
ATOM 865 O O . ALA A 1 109 ? 13.074 -5.574 1.573 1.00 94.50 109 ALA A O 1
ATOM 866 N N . GLN A 1 110 ? 11.773 -5.992 -0.212 1.00 92.19 110 GLN A N 1
ATOM 867 C CA . GLN A 1 110 ? 12.172 -7.385 -0.399 1.00 92.19 110 GLN A CA 1
ATOM 868 C C . GLN A 1 110 ? 12.309 -7.690 -1.894 1.00 92.19 110 GLN A C 1
ATOM 870 O O . GLN A 1 110 ? 11.814 -6.933 -2.731 1.00 92.19 110 GLN A O 1
ATOM 875 N N . ALA A 1 111 ? 12.997 -8.779 -2.226 1.00 90.00 111 ALA A N 1
ATOM 876 C CA . ALA A 1 111 ? 13.045 -9.307 -3.584 1.00 90.00 111 ALA A CA 1
ATOM 877 C C . ALA A 1 111 ? 11.877 -10.272 -3.797 1.00 90.00 111 ALA A C 1
ATOM 879 O O . ALA A 1 111 ? 11.654 -11.135 -2.946 1.00 90.00 111 ALA A O 1
ATOM 880 N N . GLY A 1 112 ? 11.170 -10.116 -4.916 1.00 80.81 112 GLY A N 1
ATOM 881 C CA . GLY A 1 112 ? 10.130 -11.047 -5.339 1.00 80.81 112 GLY A CA 1
ATOM 882 C C . GLY A 1 112 ? 8.909 -11.126 -4.417 1.00 80.81 112 GLY A C 1
ATOM 883 O O . GLY A 1 112 ? 8.838 -10.563 -3.316 1.00 80.81 112 GLY A O 1
ATOM 884 N N . SER A 1 113 ? 7.897 -11.832 -4.905 1.00 78.19 113 SER A N 1
ATOM 885 C CA . SER A 1 113 ? 6.730 -12.240 -4.126 1.00 78.19 113 SER A CA 1
ATOM 886 C C . SER A 1 113 ? 6.083 -13.421 -4.830 1.00 78.19 113 SER A C 1
ATOM 888 O O . SER A 1 113 ? 5.476 -13.250 -5.886 1.00 78.19 113 SER A O 1
ATOM 890 N N . ARG A 1 114 ? 6.177 -14.606 -4.210 1.00 87.00 114 ARG A N 1
ATOM 891 C CA . ARG A 1 114 ? 5.597 -15.857 -4.732 1.00 87.00 114 ARG A CA 1
ATOM 892 C C . ARG A 1 114 ? 6.143 -16.240 -6.112 1.00 87.00 114 ARG A C 1
ATOM 894 O O . ARG A 1 114 ? 5.387 -16.668 -6.982 1.00 87.00 114 ARG A O 1
ATOM 901 N N . ASP A 1 115 ? 7.448 -16.059 -6.292 1.00 87.31 115 ASP A N 1
ATOM 902 C CA . ASP A 1 115 ? 8.143 -16.290 -7.561 1.00 87.31 115 ASP A CA 1
ATOM 903 C C . ASP A 1 115 ? 7.904 -17.717 -8.081 1.00 87.31 115 ASP A C 1
ATOM 905 O O . ASP A 1 115 ? 7.630 -17.899 -9.257 1.00 87.31 115 ASP A O 1
ATOM 909 N N . ASP A 1 116 ? 7.854 -18.713 -7.193 1.00 90.81 116 ASP A N 1
ATOM 910 C CA . ASP A 1 116 ? 7.552 -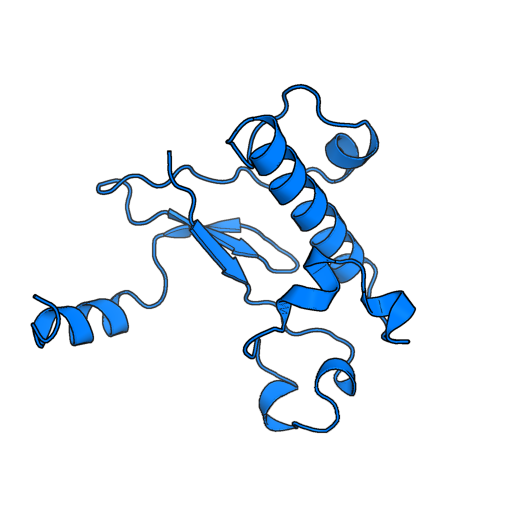20.112 -7.518 1.00 90.81 116 ASP A CA 1
ATOM 911 C C . ASP A 1 116 ? 6.160 -20.318 -8.142 1.00 90.81 116 ASP A C 1
ATOM 913 O O . ASP A 1 116 ? 5.986 -21.137 -9.047 1.00 90.81 116 ASP A O 1
ATOM 917 N N . ILE A 1 117 ? 5.159 -19.565 -7.679 1.00 91.12 117 ILE A N 1
ATOM 918 C CA . ILE A 1 117 ? 3.805 -19.594 -8.239 1.00 91.12 117 ILE A CA 1
ATOM 919 C C . ILE A 1 117 ? 3.782 -18.877 -9.589 1.00 91.12 117 ILE A C 1
ATOM 921 O O . ILE A 1 117 ? 3.146 -19.367 -10.521 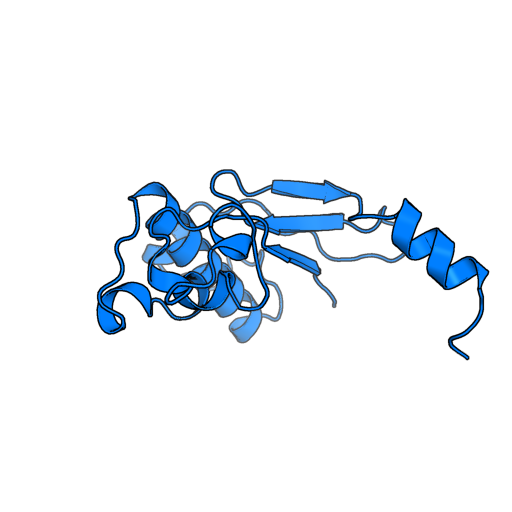1.00 91.12 117 ILE A O 1
ATOM 925 N N . CYS A 1 118 ? 4.458 -17.733 -9.704 1.00 89.25 118 CYS A N 1
ATOM 926 C CA . CYS A 1 118 ? 4.574 -17.002 -10.965 1.00 89.25 118 CYS A CA 1
ATOM 927 C C . CYS A 1 118 ? 5.263 -17.861 -12.036 1.00 89.25 118 CYS A C 1
ATOM 929 O O . CYS A 1 118 ? 4.697 -18.050 -13.110 1.00 89.25 118 CYS A O 1
ATOM 931 N N . ASP A 1 119 ? 6.392 -18.484 -11.696 1.00 90.00 119 ASP A N 1
ATOM 932 C CA . ASP A 1 119 ? 7.154 -19.375 -12.573 1.00 90.00 119 ASP A CA 1
ATOM 933 C C . ASP A 1 119 ? 6.307 -20.562 -13.054 1.00 90.00 119 ASP A C 1
ATOM 935 O O . ASP A 1 119 ? 6.376 -20.952 -14.222 1.00 90.00 119 ASP A O 1
ATOM 939 N N . PHE A 1 120 ? 5.468 -21.129 -12.176 1.00 92.69 120 PHE A N 1
ATOM 940 C CA . PHE A 1 120 ? 4.521 -22.174 -12.564 1.00 92.69 120 PHE A CA 1
ATOM 941 C C . PHE A 1 120 ? 3.559 -21.692 -13.658 1.00 92.69 120 PHE A C 1
ATOM 943 O O . PHE A 1 120 ? 3.374 -22.393 -14.653 1.00 92.69 120 PHE A O 1
ATOM 950 N N . TRP A 1 121 ? 2.948 -20.515 -13.493 1.00 91.88 121 TRP A N 1
ATOM 951 C CA . TRP A 1 121 ? 2.004 -19.977 -14.478 1.00 91.88 121 TRP A CA 1
ATOM 952 C C . TRP A 1 121 ? 2.689 -19.574 -15.786 1.00 91.88 121 TRP A C 1
ATOM 954 O O . TRP A 1 121 ? 2.135 -19.834 -16.856 1.00 91.88 121 TRP A O 1
ATOM 964 N N . ASP A 1 122 ? 3.897 -19.018 -15.714 1.00 90.25 122 ASP A N 1
ATOM 965 C CA . ASP A 1 122 ? 4.702 -18.669 -16.886 1.00 90.25 122 ASP A CA 1
ATOM 966 C C . ASP A 1 122 ? 5.076 -19.920 -17.692 1.00 90.25 122 ASP A C 1
ATOM 968 O O . ASP A 1 122 ? 4.972 -19.929 -18.921 1.00 90.25 122 ASP A O 1
ATOM 972 N N . ALA A 1 123 ? 5.415 -21.022 -17.014 1.00 93.56 123 ALA A N 1
ATOM 973 C CA . ALA A 1 123 ? 5.736 -22.296 -17.656 1.00 93.56 123 ALA A CA 1
ATOM 974 C C . ALA A 1 123 ? 4.553 -22.914 -18.421 1.00 93.56 123 ALA A C 1
ATOM 976 O O . ALA A 1 123 ? 4.766 -23.675 -19.367 1.00 93.56 123 ALA A O 1
ATOM 977 N N . LEU A 1 124 ? 3.309 -22.594 -18.043 1.00 93.31 124 LEU A N 1
ATOM 978 C CA . LEU A 1 124 ? 2.128 -23.047 -18.780 1.00 93.31 124 LEU A CA 1
ATOM 979 C C . LEU A 1 124 ? 1.948 -22.311 -20.116 1.00 93.31 124 LEU A C 1
ATOM 981 O O . LEU A 1 124 ? 1.238 -22.823 -20.981 1.00 93.31 124 LEU A O 1
ATOM 985 N N . GLY A 1 125 ? 2.564 -21.135 -20.300 1.00 85.88 125 GLY A N 1
ATOM 986 C CA . GLY A 1 125 ? 2.545 -20.396 -21.569 1.00 85.88 125 GLY A CA 1
ATOM 987 C C . GLY A 1 125 ? 1.144 -19.996 -22.046 1.00 85.88 125 GLY A C 1
ATOM 988 O O . GLY A 1 125 ? 0.896 -19.911 -23.246 1.00 85.88 125 GLY A O 1
ATOM 989 N N . ILE A 1 126 ? 0.203 -19.805 -21.115 1.00 85.25 126 ILE A N 1
ATOM 990 C CA . ILE A 1 126 ? -1.214 -19.523 -21.413 1.00 85.25 126 ILE A CA 1
ATOM 991 C C . ILE A 1 126 ? -1.496 -18.048 -21.733 1.00 85.25 126 ILE A C 1
ATOM 993 O O . ILE A 1 126 ? -2.613 -17.714 -22.131 1.00 85.25 126 ILE A O 1
ATOM 997 N N . TYR A 1 127 ? -0.498 -17.176 -21.572 1.00 70.94 127 TYR A N 1
ATOM 998 C CA . TYR A 1 127 ? -0.560 -15.765 -21.942 1.00 70.94 127 TYR A CA 1
ATOM 999 C C . TYR A 1 127 ? 0.312 -15.529 -23.195 1.00 70.94 127 TYR A C 1
ATOM 1001 O O . TYR A 1 127 ? 1.474 -15.940 -23.178 1.00 70.94 127 TYR A O 1
ATOM 1009 N N . PRO A 1 128 ? -0.245 -14.953 -24.283 1.00 61.09 128 PRO A N 1
ATOM 1010 C CA . PRO A 1 128 ? 0.463 -14.714 -25.546 1.00 61.09 128 PRO A CA 1
ATOM 1011 C C . PRO A 1 128 ? 1.484 -13.573 -25.486 1.00 61.09 128 PRO A C 1
ATOM 1013 O O . PRO A 1 128 ? 1.317 -12.659 -24.646 1.00 61.09 128 PRO A O 1
#

Mean predicted aligned error: 3.82 Å